Protein AF-A0A943K9A8-F1 (afdb_monomer_lite)

Sequence (154 aa):
MKRKRLVVFAAINLLLLFAAIFCMVKTCKNNERINSVSSEFRYAETDGKVTLGLTSGKAVEMRFGSNAVCVYDCYLYDNSDVAEILLFVRRYGQENGVTFARKNTELLGEFTLHKAAYKAGIRRRESENLDWDYGKDSRPLVNALSKTIGYAGL

Secondary structure (DSSP, 8-state):
--HHHHHHHHHHHHHHHHHHHHHHHHHHHHHHHHHHS-S--EEEEETTEEEEEPTTS-EEEEEE-SSEEEETTGGG--HHHHHHHHHHHHHHHHHTT----S-HHHHHHHHHHHHHHHHTTTTTTTSSSEEEESS--S-HHHHHHHHHHHHTT-

Structure (mmCIF, N/CA/C/O backbone):
data_AF-A0A943K9A8-F1
#
_entry.id   AF-A0A943K9A8-F1
#
loop_
_atom_site.group_PDB
_atom_site.id
_atom_site.type_symbol
_atom_site.label_atom_id
_atom_site.label_alt_id
_atom_site.label_comp_id
_atom_site.label_asym_id
_atom_site.label_entity_id
_atom_site.label_seq_id
_atom_site.pdbx_PDB_ins_code
_atom_site.Cartn_x
_atom_site.Cartn_y
_atom_site.Cartn_z
_atom_site.occupancy
_atom_site.B_iso_or_equiv
_atom_site.auth_seq_id
_atom_site.auth_comp_id
_atom_site.auth_asym_id
_atom_site.auth_atom_id
_atom_site.pdbx_PDB_model_num
ATOM 1 N N . MET A 1 1 ? 36.444 -14.793 -32.162 1.00 55.16 1 MET A N 1
ATOM 2 C CA . MET A 1 1 ? 35.183 -14.010 -32.071 1.00 55.16 1 MET A CA 1
ATOM 3 C C . MET A 1 1 ? 35.457 -12.554 -32.422 1.00 55.16 1 MET A C 1
ATOM 5 O O . MET A 1 1 ? 36.398 -11.986 -31.890 1.00 55.16 1 MET A O 1
ATOM 9 N N . LYS A 1 2 ? 34.691 -11.953 -33.342 1.00 60.75 2 LYS A N 1
ATOM 10 C CA . LYS A 1 2 ? 34.952 -10.592 -33.853 1.00 60.75 2 LYS A CA 1
ATOM 11 C C . LYS A 1 2 ? 34.794 -9.553 -32.726 1.00 60.75 2 LYS A C 1
ATOM 13 O O . LYS A 1 2 ? 33.746 -9.553 -32.087 1.00 60.75 2 LYS A O 1
ATOM 18 N N . ARG A 1 3 ? 35.785 -8.665 -32.521 1.00 69.88 3 ARG A N 1
ATOM 19 C CA . ARG A 1 3 ? 35.837 -7.585 -31.493 1.00 69.88 3 ARG A CA 1
ATOM 20 C C . ARG A 1 3 ? 34.487 -6.898 -31.223 1.00 69.88 3 ARG A C 1
ATOM 22 O O . ARG A 1 3 ? 34.149 -6.653 -30.075 1.00 69.88 3 ARG A O 1
ATOM 29 N N . LYS A 1 4 ? 33.682 -6.670 -32.268 1.00 70.06 4 LYS A N 1
ATOM 30 C CA . LYS A 1 4 ? 32.329 -6.092 -32.179 1.00 70.06 4 LYS A CA 1
ATOM 31 C C . LYS A 1 4 ? 31.372 -6.877 -31.267 1.00 70.06 4 LYS A C 1
ATOM 33 O O . LYS A 1 4 ? 30.649 -6.266 -30.496 1.00 70.06 4 LYS A O 1
ATOM 38 N N . ARG A 1 5 ? 31.389 -8.216 -31.302 1.00 73.94 5 ARG A N 1
ATOM 39 C CA . ARG A 1 5 ? 30.562 -9.050 -30.406 1.00 73.94 5 ARG A CA 1
ATOM 40 C C . ARG A 1 5 ? 30.997 -8.908 -28.947 1.00 73.94 5 ARG A C 1
ATOM 42 O O . ARG A 1 5 ? 30.151 -8.871 -28.070 1.00 73.94 5 ARG A O 1
ATOM 49 N N . LEU A 1 6 ? 32.300 -8.775 -28.708 1.00 77.06 6 LEU A N 1
ATOM 50 C CA . LEU A 1 6 ? 32.877 -8.611 -27.372 1.00 77.06 6 LEU A CA 1
ATOM 51 C C . LEU A 1 6 ? 32.470 -7.266 -26.746 1.00 77.06 6 LEU A C 1
ATOM 53 O O . LEU A 1 6 ? 32.073 -7.230 -25.588 1.00 77.06 6 LEU A O 1
ATOM 57 N N . VAL A 1 7 ? 32.466 -6.190 -27.5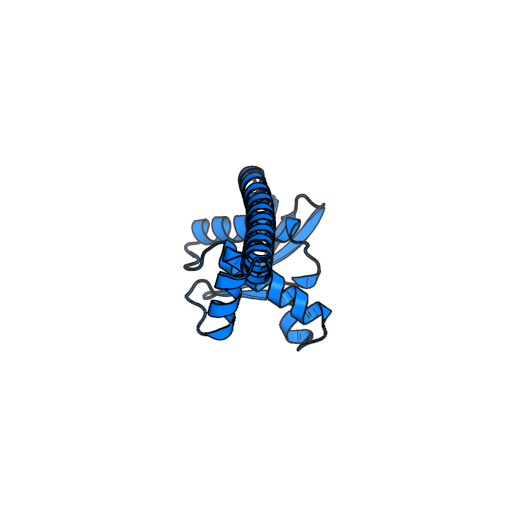41 1.00 80.06 7 VAL A N 1
ATOM 58 C CA . VAL A 1 7 ? 31.975 -4.864 -27.119 1.00 80.06 7 VAL A CA 1
ATOM 59 C C . VAL A 1 7 ? 30.477 -4.890 -26.806 1.00 80.06 7 VAL A C 1
ATOM 61 O O . VAL A 1 7 ? 30.063 -4.352 -25.786 1.00 80.06 7 VAL A O 1
ATOM 64 N N . VAL A 1 8 ? 29.664 -5.554 -27.635 1.00 82.06 8 VAL A N 1
ATOM 65 C CA . VAL A 1 8 ? 28.217 -5.693 -27.383 1.00 82.06 8 VAL A CA 1
ATOM 66 C C . VAL A 1 8 ? 27.953 -6.474 -26.093 1.00 82.06 8 VAL A C 1
ATOM 68 O O . VAL A 1 8 ? 27.156 -6.035 -25.271 1.00 82.06 8 VAL A O 1
ATOM 71 N N . PHE A 1 9 ? 28.656 -7.587 -25.866 1.00 79.75 9 PHE A N 1
ATOM 72 C CA . PHE A 1 9 ? 28.534 -8.340 -24.615 1.00 79.75 9 PHE A CA 1
ATOM 73 C C . PHE A 1 9 ? 28.981 -7.528 -23.396 1.00 79.75 9 PHE A C 1
ATOM 75 O O . PHE A 1 9 ? 28.323 -7.585 -22.360 1.00 79.75 9 PHE A O 1
ATOM 82 N N . ALA A 1 10 ? 30.062 -6.754 -23.506 1.00 84.06 10 ALA A N 1
ATOM 83 C CA . ALA A 1 10 ? 30.502 -5.873 -22.429 1.00 84.06 10 ALA A CA 1
ATOM 84 C C . ALA A 1 10 ? 29.455 -4.789 -22.123 1.00 84.06 10 ALA A C 1
ATOM 86 O O . ALA A 1 10 ? 29.129 -4.575 -20.960 1.00 84.06 10 ALA A O 1
ATOM 87 N N . ALA A 1 11 ? 28.866 -4.169 -23.151 1.00 82.75 11 ALA A N 1
ATOM 88 C CA . ALA A 1 11 ? 27.824 -3.157 -22.989 1.00 82.75 11 ALA A CA 1
ATOM 89 C C . ALA A 1 11 ? 26.548 -3.718 -22.336 1.00 82.75 11 ALA A C 1
ATOM 91 O O . ALA A 1 11 ? 25.994 -3.085 -21.441 1.00 82.75 11 ALA A O 1
ATOM 92 N N . ILE A 1 12 ? 26.112 -4.922 -22.730 1.00 87.00 12 ILE A N 1
ATOM 93 C CA . ILE A 1 12 ? 24.957 -5.598 -22.116 1.00 87.00 12 ILE A CA 1
ATOM 94 C C . ILE A 1 12 ? 25.234 -5.905 -20.641 1.00 87.00 12 ILE A C 1
ATOM 96 O O . ILE A 1 12 ? 24.398 -5.609 -19.794 1.00 87.00 12 ILE A O 1
ATOM 100 N N . ASN A 1 13 ? 26.410 -6.448 -20.310 1.00 83.88 13 ASN A N 1
ATOM 101 C CA . ASN A 1 13 ? 26.766 -6.733 -18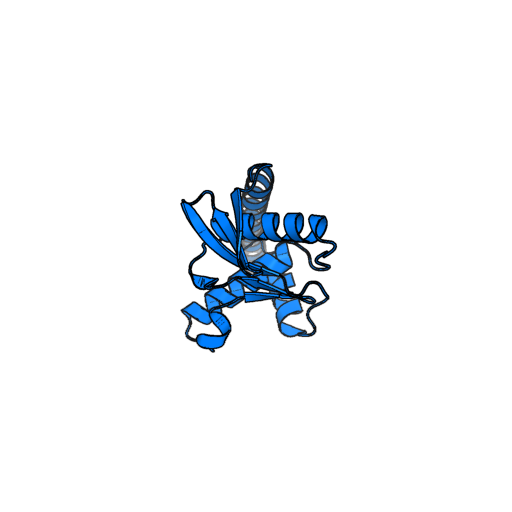.917 1.00 83.88 13 ASN A CA 1
ATOM 102 C C . ASN A 1 13 ? 26.861 -5.459 -18.071 1.00 83.88 13 ASN A C 1
ATOM 104 O O . ASN A 1 13 ? 26.433 -5.463 -16.922 1.00 83.88 13 ASN A O 1
ATOM 108 N N . LEU A 1 14 ? 27.364 -4.362 -18.640 1.00 87.00 14 LEU A N 1
ATOM 109 C CA . LEU A 1 14 ? 27.414 -3.070 -17.960 1.00 87.00 14 LEU A CA 1
ATOM 110 C C . LEU A 1 14 ? 25.999 -2.532 -17.679 1.00 87.00 14 LEU A C 1
ATOM 112 O O . LEU A 1 14 ? 25.719 -2.083 -16.572 1.00 87.00 14 LEU A O 1
ATOM 116 N N . LEU A 1 15 ? 25.089 -2.635 -18.653 1.00 84.81 15 LEU A N 1
ATOM 117 C CA . LEU A 1 15 ? 23.674 -2.284 -18.488 1.00 84.81 15 LEU A CA 1
ATOM 118 C C . LEU A 1 15 ? 22.994 -3.133 -17.408 1.00 84.81 15 LEU A C 1
ATOM 120 O O . LEU A 1 15 ? 22.292 -2.591 -16.558 1.00 84.81 15 LEU A O 1
ATOM 124 N N . LEU A 1 16 ? 23.232 -4.448 -17.412 1.00 81.38 16 LEU A N 1
ATOM 125 C CA . LEU A 1 16 ? 22.708 -5.358 -16.392 1.00 81.38 16 LEU A CA 1
ATOM 126 C C . LEU A 1 16 ? 23.270 -5.037 -15.003 1.00 81.38 16 LEU A C 1
ATOM 128 O O . LEU A 1 16 ? 22.522 -5.067 -14.030 1.00 81.38 16 LEU A O 1
ATOM 132 N N . LEU A 1 17 ? 24.552 -4.675 -14.909 1.00 80.75 17 LEU A N 1
ATOM 133 C CA . LEU A 1 17 ? 25.181 -4.258 -13.659 1.00 80.75 17 LEU A CA 1
ATOM 134 C C . LEU A 1 17 ? 24.547 -2.970 -13.117 1.00 80.75 17 LEU A C 1
ATOM 136 O O . LEU A 1 17 ? 24.190 -2.919 -11.943 1.00 80.75 17 LEU A O 1
ATOM 140 N N . PHE A 1 18 ? 24.345 -1.952 -13.959 1.00 78.00 18 PHE A N 1
ATOM 141 C CA . PHE A 1 18 ? 23.673 -0.719 -13.539 1.00 78.00 18 PHE A CA 1
ATOM 142 C C . PHE A 1 18 ? 22.221 -0.959 -13.122 1.00 78.00 18 PHE A C 1
ATOM 144 O O . PHE A 1 18 ? 21.784 -0.410 -12.111 1.00 78.00 18 PHE A O 1
ATOM 151 N N . ALA A 1 19 ? 21.491 -1.810 -13.848 1.00 70.62 19 ALA A N 1
ATOM 152 C CA . ALA A 1 19 ? 20.138 -2.204 -13.470 1.00 70.62 19 ALA A CA 1
ATOM 153 C C . ALA A 1 19 ? 20.122 -2.930 -12.114 1.00 70.62 19 ALA A C 1
ATOM 155 O O . ALA A 1 19 ? 19.312 -2.597 -11.252 1.00 70.62 19 ALA A O 1
ATOM 156 N N . ALA A 1 20 ? 21.055 -3.859 -11.882 1.00 69.12 20 ALA A N 1
ATOM 157 C CA . ALA A 1 20 ? 21.178 -4.576 -10.616 1.00 69.12 20 ALA A CA 1
ATOM 158 C C . ALA A 1 20 ? 21.511 -3.636 -9.446 1.00 69.12 20 ALA A C 1
ATOM 160 O O . ALA A 1 20 ? 20.869 -3.719 -8.401 1.00 69.12 20 ALA A O 1
ATOM 161 N N . ILE A 1 21 ? 22.452 -2.702 -9.631 1.00 74.44 21 ILE A N 1
ATOM 162 C CA . ILE A 1 21 ? 22.795 -1.685 -8.624 1.00 74.44 21 ILE A CA 1
ATOM 163 C C . ILE A 1 21 ? 21.580 -0.801 -8.326 1.00 74.44 21 ILE A C 1
ATOM 165 O O . ILE A 1 21 ? 21.274 -0.555 -7.163 1.00 74.44 21 ILE A O 1
ATOM 169 N N . PHE A 1 22 ? 20.851 -0.356 -9.350 1.00 72.81 22 PHE A N 1
ATOM 170 C CA . PHE A 1 22 ? 19.650 0.460 -9.172 1.00 72.81 22 PHE A CA 1
ATOM 171 C C . PHE A 1 22 ? 18.563 -0.275 -8.373 1.00 72.81 22 PHE A C 1
ATOM 173 O O . PHE A 1 22 ? 18.035 0.276 -7.402 1.00 72.81 22 PHE A O 1
ATOM 180 N N . CYS A 1 23 ? 18.276 -1.534 -8.721 1.00 65.69 23 CYS A N 1
ATOM 181 C CA . CYS A 1 23 ? 17.347 -2.384 -7.973 1.00 65.69 23 CYS A CA 1
ATOM 182 C C . CYS A 1 23 ? 17.815 -2.596 -6.525 1.00 65.69 23 CYS A C 1
ATOM 184 O O . CYS A 1 23 ? 17.007 -2.535 -5.597 1.00 65.69 23 CYS A O 1
ATOM 186 N N . MET A 1 24 ? 19.119 -2.799 -6.310 1.00 67.69 24 MET A N 1
ATOM 187 C CA . MET A 1 24 ? 19.698 -2.978 -4.978 1.00 67.69 24 MET A CA 1
ATOM 188 C C . MET A 1 24 ? 19.559 -1.713 -4.127 1.00 67.69 24 MET A C 1
ATOM 190 O O . MET A 1 24 ? 19.105 -1.803 -2.992 1.00 67.69 24 MET A O 1
ATOM 194 N N . VAL A 1 25 ? 19.852 -0.528 -4.676 1.00 68.06 25 VAL A N 1
ATOM 195 C CA . VAL A 1 25 ? 19.677 0.754 -3.969 1.00 68.06 25 VAL A CA 1
ATOM 196 C C . VAL A 1 25 ? 18.220 0.958 -3.561 1.00 68.06 25 VAL A C 1
ATOM 198 O O . VAL A 1 25 ? 17.954 1.341 -2.422 1.00 68.06 25 VAL A O 1
ATOM 201 N N . LYS A 1 26 ? 17.265 0.683 -4.457 1.00 68.00 26 LYS A N 1
ATOM 202 C CA . LYS A 1 26 ? 15.842 0.769 -4.108 1.00 68.00 26 LYS A CA 1
ATOM 203 C C . LYS A 1 26 ? 15.436 -0.247 -3.043 1.00 68.00 26 LYS A C 1
ATOM 205 O O . LYS A 1 26 ? 14.711 0.105 -2.117 1.00 68.00 26 LYS A O 1
ATOM 210 N N . THR A 1 27 ? 15.945 -1.473 -3.134 1.00 67.19 27 THR A N 1
ATOM 211 C CA . THR A 1 27 ? 15.694 -2.524 -2.139 1.00 67.19 27 THR A CA 1
ATOM 212 C C . THR A 1 27 ? 16.234 -2.124 -0.766 1.00 67.19 27 THR A C 1
ATOM 214 O O . THR A 1 27 ? 15.512 -2.239 0.221 1.00 67.19 27 THR A O 1
ATOM 217 N N . CYS A 1 28 ? 17.455 -1.583 -0.691 1.00 62.81 28 CYS A N 1
ATOM 218 C CA . CYS A 1 28 ? 18.035 -1.082 0.556 1.00 62.81 28 CYS A CA 1
ATOM 219 C C . CYS A 1 28 ? 17.206 0.064 1.145 1.00 62.81 28 CYS A C 1
ATOM 221 O O . CYS A 1 28 ? 16.855 0.005 2.320 1.00 62.81 28 CYS A O 1
ATOM 223 N N . LYS A 1 29 ? 16.806 1.048 0.326 1.00 66.56 29 LYS A N 1
ATOM 224 C CA . LYS A 1 29 ? 15.935 2.152 0.768 1.00 66.56 29 LYS A CA 1
ATOM 225 C C . LYS A 1 29 ? 14.580 1.662 1.281 1.00 66.56 29 LYS A C 1
ATOM 227 O O . LYS A 1 29 ? 14.085 2.181 2.277 1.00 66.56 29 LYS A O 1
ATOM 232 N N . ASN A 1 30 ? 13.986 0.661 0.631 1.00 64.12 30 ASN A N 1
ATOM 233 C CA . ASN A 1 30 ? 12.748 0.044 1.107 1.00 64.12 30 ASN A CA 1
ATOM 234 C C . ASN A 1 30 ? 12.954 -0.690 2.439 1.00 64.12 30 ASN A C 1
ATOM 236 O O . ASN A 1 30 ? 12.111 -0.563 3.323 1.00 64.12 30 ASN A O 1
ATOM 240 N N . ASN A 1 31 ? 14.065 -1.412 2.614 1.00 64.19 31 ASN A N 1
ATOM 241 C CA . ASN A 1 31 ? 14.383 -2.099 3.869 1.00 64.19 31 ASN A CA 1
ATOM 242 C C . ASN A 1 31 ? 14.628 -1.126 5.026 1.00 64.19 31 ASN A C 1
ATOM 244 O O . ASN A 1 31 ? 14.043 -1.298 6.090 1.00 64.19 31 ASN A O 1
ATOM 248 N N . GLU A 1 32 ? 15.457 -0.099 4.825 1.00 62.03 32 GLU A N 1
ATOM 249 C CA . GLU A 1 32 ? 15.694 0.950 5.827 1.00 62.03 32 GLU A CA 1
ATOM 250 C C . GLU A 1 32 ? 14.381 1.602 6.255 1.00 62.03 32 GLU A C 1
ATOM 252 O O . GLU A 1 32 ? 14.148 1.807 7.441 1.00 62.03 32 GLU A O 1
ATOM 257 N N . ARG A 1 33 ? 13.487 1.847 5.294 1.00 62.94 33 ARG A N 1
ATOM 258 C CA . ARG A 1 33 ? 12.181 2.443 5.547 1.00 62.94 33 ARG A CA 1
ATOM 259 C C . ARG A 1 33 ? 11.238 1.519 6.311 1.00 62.94 33 ARG A C 1
ATOM 261 O O . ARG A 1 33 ? 10.571 1.973 7.230 1.00 62.94 33 ARG A O 1
ATOM 268 N N . ILE A 1 34 ? 11.175 0.237 5.949 1.00 61.19 34 ILE A N 1
ATOM 269 C CA . ILE A 1 34 ? 10.384 -0.747 6.700 1.00 61.19 34 ILE A CA 1
ATOM 270 C C . ILE A 1 34 ? 10.870 -0.810 8.149 1.00 61.19 34 ILE A C 1
ATOM 272 O O . ILE A 1 34 ? 10.059 -0.823 9.068 1.00 61.19 34 ILE A O 1
ATOM 276 N N . ASN A 1 35 ? 12.188 -0.773 8.342 1.00 60.41 35 ASN A N 1
ATOM 277 C CA . ASN A 1 35 ? 12.801 -0.782 9.664 1.00 60.41 35 ASN A CA 1
ATOM 278 C C . ASN A 1 35 ? 12.645 0.554 10.415 1.00 60.41 35 ASN A C 1
ATOM 280 O O . ASN A 1 35 ? 12.805 0.573 11.632 1.00 60.41 35 ASN A O 1
ATOM 284 N N . SER A 1 36 ? 12.346 1.660 9.722 1.00 58.53 36 SER A N 1
ATOM 285 C CA . SER A 1 36 ? 12.150 2.984 10.325 1.00 58.53 36 SER A CA 1
ATOM 286 C C . SER A 1 36 ? 10.690 3.321 10.631 1.00 58.53 36 SER A C 1
ATOM 288 O O . SER A 1 36 ? 10.434 4.346 11.262 1.00 58.53 36 SER A O 1
ATOM 290 N N . VAL A 1 37 ? 9.720 2.539 10.145 1.00 60.59 37 VAL A N 1
ATOM 291 C CA . VAL A 1 37 ? 8.311 2.758 10.489 1.00 60.59 37 VAL A CA 1
ATOM 292 C C . VAL A 1 37 ? 8.123 2.417 11.968 1.00 60.59 37 VAL A C 1
ATOM 294 O O . VAL A 1 37 ? 8.330 1.285 12.396 1.00 60.59 37 VAL A O 1
ATOM 297 N N . SER A 1 38 ? 7.784 3.459 12.730 1.00 53.91 38 SER A N 1
ATOM 298 C CA . SER A 1 38 ? 7.486 3.460 14.164 1.00 53.91 38 SER A CA 1
ATOM 299 C C . SER A 1 38 ? 6.667 2.242 14.604 1.00 53.91 38 SER A C 1
ATOM 301 O O . SER A 1 38 ? 5.690 1.863 13.960 1.00 53.91 38 SER A O 1
ATOM 303 N N . SER A 1 39 ? 7.016 1.686 15.766 1.00 57.28 39 SER A N 1
ATOM 304 C CA . SER A 1 39 ? 6.259 0.638 16.457 1.00 57.28 39 SER A CA 1
ATOM 305 C C . SER A 1 39 ? 4.890 1.099 16.974 1.00 57.28 39 SER A C 1
ATOM 307 O O . SER A 1 39 ? 4.144 0.280 17.505 1.00 57.28 39 SER A O 1
ATOM 309 N N . GLU A 1 40 ? 4.529 2.372 16.824 1.00 76.44 40 GLU A N 1
ATOM 310 C CA . GLU A 1 40 ? 3.230 2.916 17.217 1.00 76.44 40 GLU A CA 1
ATOM 311 C C . GLU A 1 40 ? 2.583 3.649 16.040 1.00 76.44 40 GLU A C 1
ATOM 313 O O . GLU A 1 40 ? 3.012 4.736 15.643 1.00 76.44 40 GLU A O 1
ATOM 318 N N . PHE A 1 41 ? 1.544 3.029 15.479 1.00 88.25 41 PHE A N 1
ATOM 319 C CA . PHE A 1 41 ? 0.673 3.636 14.479 1.00 88.25 41 PHE A CA 1
ATOM 320 C C . PHE A 1 41 ? -0.421 4.440 15.179 1.00 88.25 41 PHE A C 1
ATOM 322 O O . PHE A 1 41 ? -1.045 3.954 16.122 1.00 88.25 41 PHE A O 1
ATOM 329 N N . ARG A 1 42 ? -0.691 5.656 14.698 1.00 91.12 42 ARG A N 1
ATOM 330 C CA . ARG A 1 42 ? -1.807 6.475 15.184 1.00 91.12 42 ARG A CA 1
ATOM 331 C C . ARG A 1 42 ? -3.007 6.250 14.282 1.00 91.12 42 ARG A C 1
ATOM 333 O O . ARG A 1 42 ? -3.018 6.735 13.153 1.00 91.12 42 ARG A O 1
ATOM 340 N N . TYR A 1 43 ? -4.001 5.524 14.771 1.00 94.31 43 TYR A N 1
ATOM 341 C CA . TYR A 1 43 ? -5.216 5.250 14.016 1.00 94.31 43 TYR A CA 1
ATOM 342 C C . TYR A 1 43 ? -6.462 5.384 14.888 1.00 94.31 43 TYR A C 1
ATOM 344 O O . TYR A 1 43 ? -6.383 5.359 16.116 1.00 94.31 43 TYR A O 1
ATOM 352 N N . ALA A 1 44 ? -7.604 5.550 14.232 1.00 95.38 44 ALA A N 1
ATOM 353 C CA . ALA A 1 44 ? -8.920 5.548 14.850 1.00 95.38 44 ALA A CA 1
ATOM 354 C C . ALA A 1 44 ? -9.854 4.617 14.075 1.00 95.38 44 ALA A C 1
ATOM 356 O O . ALA A 1 44 ? -9.707 4.454 12.862 1.00 95.38 44 ALA A O 1
ATOM 357 N N . GLU A 1 45 ? -10.822 4.036 14.777 1.00 94.81 45 GLU A N 1
ATOM 358 C CA . GLU A 1 45 ? -11.865 3.203 14.187 1.00 94.81 45 GLU A CA 1
ATOM 359 C C . GLU A 1 45 ? -13.226 3.867 14.355 1.00 94.81 45 GLU A C 1
ATOM 361 O O . GLU A 1 45 ? -13.635 4.186 15.472 1.00 94.81 45 GLU A O 1
ATOM 366 N N . THR A 1 46 ? -13.937 4.047 13.244 1.00 93.06 46 THR A N 1
ATOM 367 C CA . THR A 1 46 ? -15.274 4.648 13.224 1.00 93.06 46 THR A CA 1
ATOM 368 C C . THR A 1 46 ? -16.111 3.950 12.159 1.00 93.06 46 THR A C 1
ATOM 370 O O . THR A 1 46 ? -15.674 3.829 11.018 1.00 93.06 46 THR A O 1
ATOM 373 N N . ASP A 1 47 ? -17.311 3.477 12.503 1.00 90.06 47 ASP A N 1
ATOM 374 C CA . ASP A 1 47 ? -18.272 2.878 11.558 1.00 90.06 47 ASP A CA 1
ATOM 375 C C . ASP A 1 47 ? -17.687 1.766 10.655 1.00 90.06 47 ASP A C 1
ATOM 377 O O . ASP A 1 47 ? -17.958 1.680 9.450 1.00 90.06 47 ASP A O 1
ATOM 381 N N . GLY A 1 48 ? -16.831 0.912 11.231 1.00 86.06 48 GLY A N 1
ATOM 382 C CA . GLY A 1 48 ? -16.165 -0.180 10.510 1.00 86.06 48 GLY A CA 1
ATOM 383 C C . GLY A 1 48 ? -15.129 0.290 9.481 1.00 86.06 48 GLY A C 1
ATOM 384 O O . GLY A 1 48 ? -14.772 -0.458 8.567 1.00 86.06 48 GLY A O 1
ATOM 385 N N . LYS A 1 49 ? -14.678 1.541 9.589 1.00 94.31 49 LYS A N 1
ATOM 386 C CA . LYS A 1 49 ? -13.547 2.101 8.854 1.00 94.31 49 LYS A CA 1
ATOM 387 C C . LYS A 1 49 ? -12.400 2.368 9.816 1.00 94.31 49 LYS A C 1
ATOM 389 O O . LYS A 1 49 ? -12.611 2.744 10.966 1.00 94.31 49 LYS A O 1
ATOM 394 N N . VAL A 1 50 ? -11.191 2.192 9.309 1.00 96.31 50 VAL A N 1
ATOM 395 C CA . VAL A 1 50 ? -9.942 2.422 10.023 1.00 96.31 50 VAL A CA 1
ATOM 396 C C . VAL A 1 50 ? -9.237 3.590 9.356 1.00 96.31 50 VAL A C 1
ATOM 398 O O . VAL A 1 50 ? -8.886 3.510 8.179 1.00 96.31 50 VAL A O 1
ATOM 401 N N . THR A 1 51 ? -9.023 4.664 10.105 1.00 97.12 51 THR A N 1
ATOM 402 C CA . THR A 1 51 ? -8.322 5.854 9.623 1.00 97.12 51 THR A CA 1
ATOM 403 C C . THR A 1 51 ? -6.937 5.904 10.240 1.00 97.12 51 THR A C 1
ATOM 405 O O . THR A 1 51 ? -6.805 6.098 11.446 1.00 97.12 51 THR A O 1
ATOM 408 N N . LEU A 1 52 ? -5.904 5.743 9.418 1.00 96.00 52 LEU A N 1
ATOM 409 C CA . LEU A 1 52 ? -4.502 5.804 9.825 1.00 96.00 52 LEU A CA 1
ATOM 410 C C . LEU A 1 52 ? -3.926 7.190 9.523 1.00 96.00 52 LEU A C 1
ATOM 412 O O 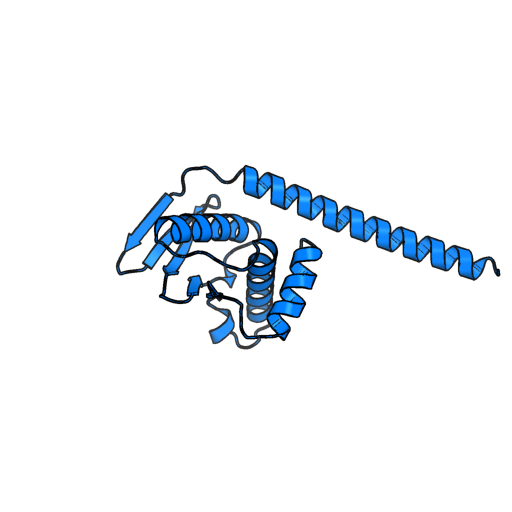. LEU A 1 52 ? -3.975 7.653 8.383 1.00 96.00 52 LEU A O 1
ATOM 416 N N . GLY A 1 53 ? -3.333 7.827 10.532 1.00 94.88 53 GLY A N 1
ATOM 417 C CA . GLY A 1 53 ? -2.492 9.008 10.360 1.00 94.88 53 GLY A CA 1
ATOM 418 C C . GLY A 1 53 ? -1.085 8.603 9.930 1.00 94.88 53 GLY A C 1
ATOM 419 O O . GLY A 1 53 ? -0.417 7.852 10.638 1.00 94.88 53 GLY A O 1
ATOM 420 N N . LEU A 1 54 ? -0.645 9.109 8.781 1.00 92.56 54 LEU A N 1
ATOM 421 C CA . LEU A 1 54 ? 0.658 8.811 8.194 1.00 92.56 54 LEU A CA 1
ATOM 422 C C . LEU A 1 54 ? 1.726 9.790 8.683 1.00 92.56 54 LEU A C 1
ATOM 424 O O . LEU A 1 54 ? 1.442 10.956 8.970 1.00 92.56 54 LEU A O 1
ATOM 428 N N . THR A 1 55 ? 2.987 9.357 8.670 1.00 89.00 55 THR A N 1
ATOM 429 C CA . THR A 1 55 ? 4.140 10.230 8.966 1.00 89.00 55 THR A CA 1
ATOM 430 C C . THR A 1 55 ? 4.242 11.450 8.046 1.00 89.00 55 THR A C 1
ATOM 432 O O . THR A 1 55 ? 4.784 12.478 8.447 1.00 89.00 55 THR A O 1
ATOM 435 N N . SER A 1 56 ? 3.682 11.378 6.834 1.00 88.44 56 SER A N 1
ATOM 436 C CA . SER A 1 56 ? 3.594 12.509 5.901 1.00 88.44 56 SER A CA 1
ATOM 437 C C . SER A 1 56 ? 2.575 13.583 6.304 1.00 88.44 56 SER A C 1
ATOM 439 O O . SER A 1 56 ? 2.467 14.599 5.621 1.00 88.44 56 SER A O 1
ATOM 441 N N . GLY A 1 57 ? 1.813 13.374 7.383 1.00 90.81 57 GLY A N 1
ATOM 442 C CA . GLY A 1 57 ? 0.728 14.255 7.823 1.00 90.81 57 GLY A CA 1
ATOM 443 C C . GLY A 1 57 ? -0.592 14.032 7.080 1.00 90.81 57 GLY A C 1
ATOM 444 O O . GLY A 1 57 ? -1.594 14.663 7.409 1.00 90.81 57 GLY A O 1
ATOM 445 N N . LYS A 1 58 ? -0.616 13.129 6.093 1.00 94.56 58 LYS A N 1
ATOM 446 C CA . LYS A 1 58 ? -1.845 12.669 5.436 1.00 94.56 58 LYS A CA 1
ATOM 447 C C . LYS A 1 58 ? -2.589 11.677 6.335 1.00 94.56 58 LYS A C 1
ATOM 449 O O . LYS A 1 58 ? -2.000 11.063 7.221 1.00 94.56 58 LYS A O 1
ATOM 454 N N . ALA A 1 59 ? -3.868 11.466 6.051 1.00 95.44 59 ALA A N 1
ATOM 455 C CA . ALA A 1 59 ? -4.639 10.364 6.610 1.00 95.44 59 ALA A CA 1
ATOM 456 C C . ALA A 1 59 ? -5.074 9.419 5.487 1.00 95.44 59 ALA A C 1
ATOM 458 O O . ALA A 1 59 ? -5.367 9.867 4.373 1.00 95.44 59 ALA A O 1
ATOM 459 N N . VAL A 1 60 ? -5.102 8.122 5.777 1.00 96.06 60 VAL A N 1
ATOM 460 C CA . VAL A 1 60 ? -5.684 7.114 4.893 1.00 96.06 60 VAL A CA 1
ATOM 461 C C . VAL A 1 60 ? -6.862 6.445 5.561 1.00 96.06 60 VAL A C 1
ATOM 463 O O . VAL A 1 60 ? -6.787 6.056 6.724 1.00 96.06 60 VAL A O 1
ATOM 466 N N . GLU A 1 61 ? -7.950 6.321 4.813 1.00 97.25 61 GLU A N 1
ATOM 467 C CA . GLU A 1 61 ? -9.122 5.577 5.236 1.00 97.25 61 GLU A CA 1
ATOM 468 C C . GLU A 1 61 ? -9.083 4.183 4.612 1.00 97.25 61 GLU A C 1
ATOM 470 O O . GLU A 1 61 ? -8.779 4.007 3.428 1.00 97.25 61 GLU A O 1
ATOM 475 N N . MET A 1 62 ? -9.392 3.179 5.422 1.00 96.62 62 MET A N 1
ATOM 476 C CA . MET A 1 62 ? -9.424 1.784 5.014 1.00 96.62 62 MET A CA 1
ATOM 477 C C . MET A 1 62 ? -10.670 1.101 5.557 1.00 96.62 62 MET A C 1
ATOM 479 O O . MET A 1 62 ? -11.210 1.479 6.595 1.00 96.62 62 MET A O 1
ATOM 483 N N . ARG A 1 63 ? -11.117 0.047 4.879 1.00 95.38 63 ARG A N 1
ATOM 484 C CA . ARG A 1 63 ? -12.151 -0.855 5.389 1.00 95.38 63 ARG A CA 1
ATOM 485 C C . ARG A 1 63 ? -11.664 -2.290 5.298 1.00 95.38 63 ARG A C 1
ATOM 487 O O . ARG A 1 63 ? -11.420 -2.792 4.204 1.00 95.38 63 ARG A O 1
ATOM 494 N N . PHE A 1 64 ? -11.567 -2.950 6.446 1.00 93.12 64 PHE A N 1
ATOM 495 C CA . PHE A 1 6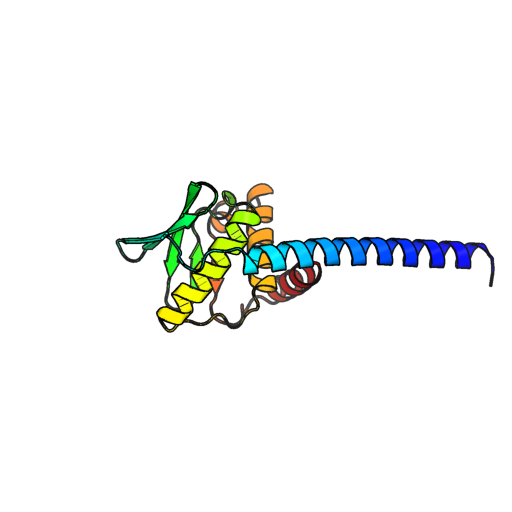4 ? -11.222 -4.364 6.533 1.00 93.12 64 PHE A CA 1
ATOM 496 C C . PHE A 1 64 ? -12.493 -5.191 6.348 1.00 93.12 64 PHE A C 1
ATOM 498 O O . PHE A 1 64 ? -13.349 -5.254 7.226 1.00 93.12 64 PHE A O 1
ATOM 505 N N . GLY A 1 65 ? -12.645 -5.775 5.161 1.00 89.62 65 GLY A N 1
ATOM 506 C CA . GLY A 1 65 ? -13.704 -6.734 4.869 1.00 89.62 65 GLY A CA 1
ATOM 507 C C . GLY A 1 65 ? -13.314 -8.147 5.297 1.00 89.62 65 GLY A C 1
ATOM 508 O O . GLY A 1 65 ? -12.251 -8.367 5.876 1.00 89.62 65 GLY A O 1
ATOM 509 N N . SER A 1 66 ? -14.155 -9.126 4.957 1.00 86.44 66 SER A N 1
ATOM 510 C CA . SER A 1 66 ? -13.898 -10.540 5.266 1.00 86.44 66 SER A CA 1
ATOM 511 C C . SER A 1 66 ? -12.771 -11.153 4.425 1.00 86.44 66 SER A C 1
ATOM 513 O O . SER A 1 66 ? -12.073 -12.043 4.897 1.00 86.44 66 SER A O 1
ATOM 515 N N . ASN A 1 67 ? -12.590 -10.682 3.184 1.00 87.12 67 ASN A N 1
ATOM 516 C CA . ASN A 1 67 ? -11.683 -11.296 2.201 1.00 87.12 67 ASN A CA 1
ATOM 517 C C . ASN A 1 67 ? -10.579 -10.354 1.697 1.00 87.12 67 ASN A C 1
ATOM 519 O O . ASN A 1 67 ? -9.596 -10.821 1.119 1.00 87.12 67 ASN A O 1
ATOM 523 N N . ALA A 1 68 ? -10.749 -9.049 1.893 1.00 90.56 68 ALA A N 1
ATOM 524 C CA . ALA A 1 68 ? -9.844 -8.019 1.415 1.00 90.56 68 ALA A CA 1
ATOM 525 C C . ALA A 1 68 ? -9.928 -6.780 2.308 1.00 90.56 68 ALA A C 1
ATOM 527 O O . ALA A 1 68 ? -10.946 -6.550 2.970 1.00 90.56 68 ALA A O 1
ATOM 528 N N . VAL A 1 69 ? -8.876 -5.967 2.275 1.00 93.69 69 VAL A N 1
ATOM 529 C CA . VAL A 1 69 ? -8.909 -4.595 2.786 1.00 93.69 69 VAL A CA 1
ATOM 530 C C . VAL A 1 69 ? -9.025 -3.630 1.613 1.00 93.69 69 VAL A C 1
ATOM 532 O O . VAL A 1 69 ? -8.229 -3.688 0.679 1.00 93.69 69 VAL A O 1
ATOM 535 N N . CYS A 1 70 ? -10.006 -2.738 1.677 1.00 94.69 70 CYS A N 1
ATOM 536 C CA . CYS A 1 70 ? -10.148 -1.634 0.736 1.00 94.69 70 CYS A CA 1
ATOM 537 C C . CYS A 1 70 ? -9.382 -0.427 1.279 1.00 94.69 70 CYS A C 1
ATOM 539 O O . CYS A 1 70 ? -9.672 0.031 2.385 1.00 94.69 70 CYS A O 1
ATOM 541 N N . VAL A 1 71 ? -8.437 0.097 0.505 1.00 95.50 71 VAL A N 1
ATOM 542 C CA . VAL A 1 71 ? -7.739 1.365 0.742 1.00 95.50 71 VAL A CA 1
ATOM 543 C C . VAL A 1 71 ? -8.376 2.422 -0.155 1.00 95.50 71 VAL A C 1
ATOM 545 O O . VAL A 1 71 ? -8.297 2.318 -1.383 1.00 95.50 71 VAL A O 1
ATOM 548 N N . TYR A 1 72 ? -9.020 3.422 0.445 1.00 94.62 72 TYR A N 1
ATOM 549 C CA . TYR A 1 72 ? -9.713 4.467 -0.309 1.00 94.62 72 TYR A CA 1
ATOM 550 C C . TYR A 1 72 ? -8.738 5.495 -0.885 1.00 94.62 72 TYR A C 1
ATOM 552 O O . TYR A 1 72 ? -7.674 5.730 -0.311 1.00 94.62 72 TYR A O 1
ATOM 560 N N . ASP A 1 73 ? -9.102 6.090 -2.025 1.00 93.62 73 ASP A N 1
ATOM 561 C CA . ASP A 1 73 ? -8.352 7.167 -2.689 1.00 93.62 73 ASP A CA 1
ATOM 562 C C . ASP A 1 73 ? -6.852 6.866 -2.848 1.00 93.62 73 ASP A C 1
ATOM 564 O O . ASP A 1 73 ? -5.974 7.717 -2.654 1.00 93.62 73 ASP A O 1
ATOM 568 N N . CYS A 1 74 ? -6.529 5.623 -3.220 1.00 90.19 74 CYS A N 1
ATOM 569 C CA . CYS A 1 74 ? -5.167 5.100 -3.165 1.00 90.19 74 CYS A CA 1
ATOM 570 C C . CYS A 1 74 ? -4.179 5.918 -4.027 1.00 90.19 74 CYS A C 1
ATOM 572 O O . CYS A 1 74 ? -2.973 5.954 -3.773 1.00 90.19 74 CYS A O 1
ATOM 574 N N . TYR A 1 75 ? -4.684 6.620 -5.046 1.00 87.94 75 TYR A N 1
ATOM 575 C CA . TYR A 1 75 ? -3.909 7.466 -5.953 1.00 87.94 75 TYR A CA 1
ATOM 576 C C . TYR A 1 75 ? -3.261 8.695 -5.284 1.00 87.94 75 TYR A C 1
ATOM 578 O O . TYR A 1 75 ? -2.301 9.238 -5.848 1.00 87.94 75 TYR A O 1
ATOM 586 N N . LEU A 1 76 ? -3.738 9.112 -4.103 1.00 92.75 76 LEU A N 1
ATOM 587 C CA . LEU A 1 76 ? -3.224 10.260 -3.337 1.00 92.75 76 LEU A CA 1
ATOM 588 C C . LEU A 1 76 ? -1.919 9.969 -2.573 1.00 92.75 76 LEU A C 1
ATOM 590 O O . LEU A 1 76 ? -1.224 10.895 -2.131 1.00 92.75 76 LEU A O 1
ATOM 594 N N . TYR A 1 77 ? -1.571 8.693 -2.415 1.00 91.31 77 TYR A N 1
ATOM 595 C CA . TYR A 1 77 ? -0.454 8.254 -1.580 1.00 91.31 77 TYR A CA 1
ATOM 596 C C . TYR A 1 77 ? 0.786 7.974 -2.416 1.00 91.31 77 TYR A C 1
ATOM 598 O O . TYR A 1 77 ? 0.730 7.329 -3.467 1.00 91.31 77 TYR A O 1
ATOM 606 N N . ASP A 1 78 ? 1.931 8.481 -1.973 1.00 86.62 78 ASP A N 1
ATOM 607 C CA . ASP A 1 78 ? 3.217 8.235 -2.625 1.00 86.62 78 ASP A CA 1
ATOM 608 C C . ASP A 1 78 ? 3.862 6.959 -2.107 1.00 86.62 78 ASP A C 1
ATOM 610 O O . ASP A 1 78 ? 3.475 6.453 -1.064 1.00 86.62 78 ASP A O 1
ATOM 614 N N . ASN A 1 79 ? 4.859 6.420 -2.816 1.00 79.88 79 ASN A N 1
ATOM 615 C CA . ASN A 1 79 ? 5.493 5.141 -2.451 1.00 79.88 79 ASN A CA 1
ATOM 616 C C . ASN A 1 79 ? 5.955 5.115 -0.986 1.00 79.88 79 ASN A C 1
ATOM 618 O O . ASN A 1 79 ? 6.010 4.066 -0.349 1.00 79.88 79 ASN A O 1
ATOM 622 N N . SER A 1 80 ? 6.263 6.299 -0.460 1.00 80.00 80 SER A N 1
ATOM 623 C CA . SER A 1 80 ? 6.568 6.532 0.932 1.00 80.00 80 SER A CA 1
ATOM 624 C C . SER A 1 80 ? 5.428 6.193 1.892 1.00 80.00 80 SER A C 1
ATOM 626 O O . SER A 1 80 ? 5.626 5.450 2.854 1.00 80.00 80 SER A O 1
ATOM 628 N N . ASP A 1 81 ? 4.256 6.740 1.601 1.00 89.94 81 ASP A N 1
ATOM 629 C CA . ASP A 1 81 ? 3.015 6.531 2.332 1.00 89.94 81 ASP A CA 1
ATOM 630 C C . ASP A 1 81 ? 2.605 5.056 2.218 1.00 89.94 81 ASP A C 1
ATOM 632 O O . ASP A 1 81 ? 2.304 4.412 3.214 1.00 89.94 81 ASP A O 1
ATOM 636 N N . VAL A 1 82 ? 2.702 4.473 1.017 1.00 88.94 82 VAL A N 1
ATOM 637 C CA . VAL A 1 82 ? 2.285 3.085 0.743 1.00 88.94 82 VAL A CA 1
ATOM 638 C C . VAL A 1 82 ? 3.017 2.063 1.606 1.00 88.94 82 VAL A C 1
ATOM 640 O O . VAL A 1 82 ? 2.398 1.113 2.080 1.00 88.94 82 VAL A O 1
ATOM 643 N N . ALA A 1 83 ? 4.320 2.241 1.832 1.00 86.25 83 ALA A N 1
ATOM 644 C CA . ALA A 1 83 ? 5.080 1.342 2.698 1.00 86.25 83 ALA A CA 1
ATOM 645 C C . ALA A 1 83 ? 4.554 1.359 4.144 1.00 86.25 83 ALA A C 1
ATOM 647 O O . ALA A 1 83 ? 4.447 0.308 4.771 1.00 86.25 83 ALA A O 1
ATOM 648 N N . GLU A 1 84 ? 4.193 2.537 4.655 1.00 89.50 84 GLU A N 1
ATOM 649 C CA . GLU A 1 84 ? 3.624 2.703 5.995 1.00 89.50 84 GLU A CA 1
ATOM 650 C C . GLU A 1 84 ? 2.213 2.101 6.081 1.00 89.50 84 GLU A C 1
ATOM 652 O O . GLU A 1 84 ? 1.940 1.315 6.988 1.00 89.50 84 GLU A O 1
ATOM 657 N N . ILE A 1 85 ? 1.364 2.373 5.081 1.00 92.81 85 ILE A N 1
ATOM 658 C CA . ILE A 1 85 ? 0.019 1.788 4.950 1.00 92.81 85 ILE A CA 1
ATOM 659 C C . ILE A 1 85 ? 0.100 0.261 4.949 1.00 92.81 85 ILE A C 1
ATOM 661 O O . ILE A 1 85 ? -0.631 -0.404 5.675 1.00 92.81 85 ILE A O 1
ATOM 665 N N . LEU A 1 86 ? 1.011 -0.311 4.160 1.00 91.31 86 LEU A N 1
ATOM 666 C CA . LEU A 1 86 ? 1.183 -1.755 4.037 1.00 91.31 86 LEU A CA 1
ATOM 667 C C . LEU A 1 86 ? 1.589 -2.412 5.363 1.00 91.31 86 LEU A C 1
ATOM 669 O O . LEU A 1 86 ? 1.078 -3.480 5.710 1.00 91.31 86 LEU A O 1
ATOM 673 N N . LEU A 1 87 ? 2.513 -1.793 6.100 1.00 89.44 87 LEU A N 1
ATOM 674 C CA . LEU A 1 87 ? 2.949 -2.303 7.401 1.00 89.44 87 LEU A CA 1
ATOM 675 C C . LEU A 1 87 ? 1.830 -2.220 8.433 1.00 89.44 87 LEU A C 1
ATOM 677 O O . LEU A 1 87 ? 1.605 -3.193 9.157 1.00 89.44 87 LEU A O 1
ATOM 681 N N . PHE A 1 88 ? 1.096 -1.107 8.449 1.00 91.75 88 PHE A N 1
ATOM 682 C CA . PHE A 1 88 ? -0.078 -0.959 9.295 1.00 91.75 88 PHE A CA 1
ATOM 683 C C . PHE A 1 88 ? -1.127 -2.025 8.981 1.00 91.75 88 PHE A C 1
ATOM 685 O O . PHE A 1 88 ? -1.537 -2.759 9.872 1.00 91.75 88 PHE A O 1
ATOM 692 N N . VAL A 1 89 ? -1.506 -2.169 7.710 1.00 92.12 89 VAL A N 1
ATOM 693 C CA . VAL A 1 89 ? -2.511 -3.132 7.249 1.00 92.12 89 VAL A CA 1
ATOM 694 C C . VAL A 1 89 ? -2.163 -4.558 7.665 1.00 92.12 89 VAL A C 1
ATOM 696 O O . VAL A 1 89 ? -3.040 -5.313 8.082 1.00 92.12 89 VAL A O 1
ATOM 699 N N . ARG A 1 90 ? -0.884 -4.942 7.591 1.00 88.75 90 ARG A N 1
ATOM 700 C CA . ARG A 1 90 ? -0.449 -6.258 8.064 1.00 88.75 90 ARG A CA 1
ATOM 701 C C . ARG A 1 90 ? -0.579 -6.423 9.557 1.00 88.75 90 ARG A C 1
ATOM 703 O O . ARG A 1 90 ? -1.091 -7.448 9.990 1.00 88.75 90 ARG A O 1
ATOM 710 N N . ARG A 1 91 ? -0.070 -5.457 10.316 1.00 88.94 91 ARG A N 1
ATOM 711 C CA . ARG A 1 91 ? -0.116 -5.510 11.771 1.00 88.94 91 ARG A CA 1
ATOM 712 C C . ARG A 1 91 ? -1.563 -5.553 12.248 1.00 88.94 91 ARG A C 1
ATOM 714 O O . ARG A 1 91 ? -1.929 -6.470 12.969 1.00 88.94 91 ARG A O 1
ATOM 721 N N . TYR A 1 92 ? -2.373 -4.613 11.772 1.00 90.56 92 TYR A N 1
ATOM 722 C CA . TYR A 1 92 ? -3.790 -4.522 12.089 1.00 90.56 92 TYR A CA 1
ATOM 723 C C . TYR A 1 92 ? -4.528 -5.802 11.697 1.00 90.56 92 TYR A C 1
ATOM 725 O O . TYR A 1 92 ? -5.275 -6.357 12.496 1.00 90.56 92 TYR A O 1
ATOM 733 N N . GLY A 1 93 ? -4.273 -6.319 10.489 1.00 87.75 93 GLY A N 1
ATOM 734 C CA . GLY A 1 93 ? -4.825 -7.594 10.046 1.00 87.75 93 GLY A CA 1
ATOM 735 C C . GLY A 1 93 ? -4.466 -8.730 11.003 1.00 87.75 93 GLY A C 1
ATOM 736 O O . GLY A 1 93 ? -5.361 -9.430 11.465 1.00 87.75 93 GLY A O 1
ATOM 737 N N . GLN A 1 94 ? -3.184 -8.884 11.349 1.00 85.88 94 GLN A N 1
ATOM 738 C CA . GLN A 1 94 ? -2.715 -9.939 12.254 1.00 85.88 94 GLN A CA 1
ATOM 739 C C . GLN A 1 94 ? -3.351 -9.840 13.644 1.00 85.88 94 GLN A C 1
ATOM 741 O O . GLN A 1 94 ? -3.788 -10.857 14.179 1.00 85.88 94 GLN A O 1
ATOM 746 N N . GLU A 1 95 ? -3.441 -8.631 14.200 1.00 87.25 95 GLU A N 1
ATOM 747 C CA . GLU A 1 95 ? -4.099 -8.357 15.485 1.00 87.25 95 GLU A CA 1
ATOM 748 C C . GLU A 1 95 ? -5.605 -8.693 15.445 1.00 87.25 95 GLU A C 1
ATOM 750 O O . GLU A 1 95 ? -6.169 -9.092 16.460 1.00 87.25 95 GLU A O 1
ATOM 755 N N . ASN A 1 96 ? -6.231 -8.631 14.264 1.00 87.12 96 ASN A N 1
ATOM 756 C CA . ASN A 1 96 ? -7.655 -8.905 14.038 1.00 87.12 96 ASN A CA 1
ATOM 757 C C . ASN A 1 96 ? -7.929 -10.252 13.332 1.00 87.12 96 ASN A C 1
ATOM 759 O O . ASN A 1 96 ? -8.996 -10.456 12.754 1.00 87.12 96 ASN A O 1
ATOM 763 N N . GLY A 1 97 ? -6.980 -11.197 13.370 1.00 83.00 97 GLY A N 1
ATOM 764 C CA . GLY A 1 97 ? -7.180 -12.572 12.884 1.00 83.00 97 GLY A CA 1
ATOM 765 C C . GLY A 1 97 ? -7.122 -12.756 11.362 1.00 83.00 97 GLY A C 1
ATOM 766 O O . GLY A 1 97 ? -7.465 -13.820 10.848 1.00 83.00 97 GLY A O 1
ATOM 767 N N . VAL A 1 98 ? -6.655 -11.749 10.629 1.00 83.50 98 VAL A N 1
ATOM 768 C CA . VAL A 1 98 ? -6.483 -11.758 9.174 1.00 83.50 98 VAL A CA 1
ATOM 769 C C . VAL A 1 98 ? -4.999 -11.803 8.819 1.00 83.50 98 VAL A C 1
ATOM 771 O O . VAL A 1 98 ? -4.178 -11.074 9.364 1.00 83.50 98 VAL A O 1
ATOM 774 N N . THR A 1 99 ? -4.607 -12.635 7.854 1.00 82.12 99 THR A N 1
ATOM 775 C CA . THR A 1 99 ? -3.218 -12.667 7.369 1.00 82.12 99 THR A CA 1
ATOM 776 C C . THR A 1 99 ? -3.164 -12.648 5.850 1.00 82.12 99 THR A C 1
ATOM 778 O O . THR A 1 99 ? -3.834 -13.428 5.181 1.00 82.12 99 THR A O 1
ATOM 781 N N . PHE A 1 100 ? -2.313 -11.781 5.301 1.00 81.50 100 PHE A N 1
ATOM 782 C CA . PHE A 1 100 ? -2.036 -11.731 3.867 1.00 81.50 100 PHE A CA 1
ATOM 783 C C . PHE A 1 100 ? -1.087 -12.856 3.457 1.00 81.50 100 PHE A C 1
ATOM 785 O O . PHE A 1 100 ? 0.060 -12.893 3.915 1.00 81.50 100 PHE A O 1
ATOM 792 N N . ALA A 1 101 ? -1.529 -13.705 2.529 1.00 82.69 101 ALA A N 1
ATOM 793 C CA . ALA A 1 101 ? -0.710 -14.771 1.949 1.00 82.69 101 ALA A CA 1
ATOM 794 C C . ALA A 1 101 ? 0.398 -14.248 1.010 1.00 82.69 101 ALA A C 1
ATOM 796 O O . ALA A 1 101 ? 1.443 -14.883 0.857 1.00 82.69 101 ALA A O 1
ATOM 797 N N . ARG A 1 102 ? 0.164 -13.101 0.361 1.00 78.44 102 ARG A N 1
ATOM 798 C CA . ARG A 1 102 ? 1.096 -12.449 -0.580 1.00 78.44 102 ARG A CA 1
ATOM 799 C C . ARG A 1 102 ? 2.255 -11.783 0.158 1.00 78.44 102 ARG A C 1
ATOM 801 O O . ARG A 1 102 ? 2.122 -11.474 1.337 1.00 78.44 102 ARG A O 1
ATOM 808 N N . LYS A 1 103 ? 3.388 -11.536 -0.504 1.00 78.50 103 LYS A N 1
ATOM 809 C CA . LYS A 1 103 ? 4.537 -10.803 0.075 1.00 78.50 103 LYS A CA 1
ATOM 810 C C . LYS A 1 103 ? 4.322 -9.287 0.030 1.00 78.50 103 LYS A C 1
ATOM 812 O O . LYS A 1 103 ? 3.571 -8.785 -0.798 1.00 78.50 103 LYS A O 1
ATOM 817 N N . ASN A 1 104 ? 5.045 -8.540 0.869 1.00 79.00 104 ASN A N 1
ATOM 818 C CA . ASN A 1 104 ? 5.017 -7.068 0.852 1.00 79.00 104 ASN A CA 1
ATOM 819 C C . ASN A 1 104 ? 5.345 -6.474 -0.518 1.00 79.00 104 ASN A C 1
ATOM 821 O O . ASN A 1 104 ? 4.696 -5.532 -0.954 1.00 79.00 104 ASN A O 1
ATOM 825 N N . THR A 1 105 ? 6.326 -7.047 -1.212 1.00 75.75 105 THR A N 1
ATOM 826 C CA . THR A 1 105 ? 6.738 -6.585 -2.540 1.00 75.75 105 THR A CA 1
ATOM 827 C C . THR A 1 105 ? 5.652 -6.785 -3.598 1.00 75.75 105 THR A C 1
ATOM 829 O O . THR A 1 105 ? 5.513 -5.947 -4.483 1.00 75.75 105 THR A O 1
ATOM 832 N N . GLU A 1 106 ? 4.857 -7.854 -3.495 1.00 76.25 106 GLU A N 1
ATOM 833 C CA . GLU A 1 106 ? 3.734 -8.116 -4.404 1.00 76.25 106 GLU A CA 1
ATOM 834 C C . GLU A 1 106 ? 2.600 -7.106 -4.170 1.00 76.25 106 GLU A C 1
ATOM 836 O O . GLU A 1 106 ? 2.109 -6.509 -5.126 1.00 76.25 106 GLU A O 1
ATOM 841 N N . LEU A 1 107 ? 2.246 -6.852 -2.904 1.00 83.81 107 LEU A N 1
ATOM 842 C CA . LEU A 1 107 ? 1.215 -5.875 -2.526 1.00 83.81 107 LEU A CA 1
ATOM 843 C C . LEU A 1 107 ? 1.617 -4.434 -2.891 1.00 83.81 107 LEU A C 1
ATOM 845 O O . LEU A 1 107 ? 0.794 -3.662 -3.383 1.00 83.81 107 LEU A O 1
ATOM 849 N N . LEU A 1 108 ? 2.897 -4.085 -2.722 1.00 84.12 108 LEU A N 1
ATOM 850 C CA . LEU A 1 108 ? 3.450 -2.792 -3.136 1.00 84.12 108 LEU A CA 1
ATOM 851 C C . LEU A 1 108 ? 3.411 -2.609 -4.664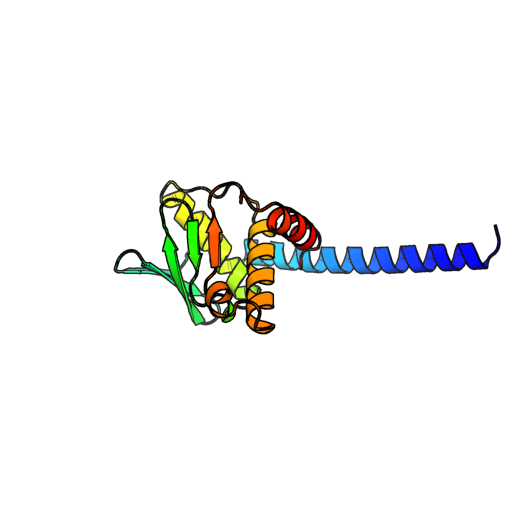 1.00 84.12 108 LEU A C 1
ATOM 853 O O . LEU A 1 108 ? 3.082 -1.529 -5.162 1.00 84.12 108 LEU A O 1
ATOM 857 N N . GLY A 1 109 ? 3.733 -3.668 -5.414 1.00 80.31 109 GLY A N 1
ATOM 858 C CA . GLY A 1 109 ? 3.662 -3.665 -6.874 1.00 80.31 109 GLY A CA 1
ATOM 859 C C . GLY A 1 109 ? 2.230 -3.490 -7.383 1.00 80.31 109 GLY A C 1
ATOM 860 O O . GLY A 1 109 ? 1.997 -2.695 -8.292 1.00 80.31 109 GLY A O 1
ATOM 861 N N . GLU A 1 110 ? 1.268 -4.172 -6.761 1.00 84.62 110 GLU A N 1
ATOM 862 C CA . GLU A 1 110 ? -0.160 -4.007 -7.052 1.00 84.62 110 GLU A CA 1
ATOM 863 C C . GLU A 1 110 ? -0.629 -2.569 -6.805 1.00 84.62 110 GLU A C 1
ATOM 865 O O . GLU A 1 110 ? -1.230 -1.964 -7.691 1.00 84.62 110 GLU A O 1
ATOM 870 N N . PHE A 1 111 ? -0.269 -1.982 -5.660 1.00 87.88 111 PHE A N 1
ATOM 871 C CA . PHE A 1 111 ? -0.606 -0.592 -5.346 1.00 87.88 111 PHE A CA 1
ATOM 872 C C . PHE A 1 111 ? -0.074 0.369 -6.416 1.00 87.88 111 PHE A C 1
ATOM 874 O O . PHE A 1 111 ? -0.782 1.251 -6.909 1.00 87.88 111 PHE A O 1
ATOM 881 N N . THR A 1 112 ? 1.188 0.181 -6.805 1.00 84.44 112 THR A N 1
ATOM 882 C CA . THR A 1 112 ? 1.854 1.023 -7.801 1.00 84.44 112 THR A CA 1
ATOM 883 C C . THR A 1 112 ? 1.177 0.908 -9.165 1.00 84.44 112 THR A C 1
ATOM 885 O O . THR A 1 112 ? 0.979 1.921 -9.841 1.00 84.44 112 THR A O 1
ATOM 888 N N . LEU A 1 113 ? 0.776 -0.305 -9.559 1.00 83.88 113 LEU A N 1
ATOM 889 C CA . LEU A 1 113 ? 0.031 -0.542 -10.793 1.00 83.88 113 LEU A CA 1
ATOM 890 C C . LEU A 1 113 ? -1.330 0.163 -10.768 1.00 83.88 113 LEU A C 1
ATOM 892 O O . LEU A 1 113 ? -1.693 0.813 -11.747 1.00 83.88 113 LEU A O 1
ATOM 896 N N . HIS A 1 114 ? -2.048 0.090 -9.647 1.00 84.50 114 HIS A N 1
ATOM 897 C CA . HIS A 1 114 ? -3.362 0.719 -9.489 1.00 84.50 114 HIS A CA 1
ATOM 898 C C . HIS A 1 114 ? -3.280 2.243 -9.589 1.00 84.50 114 HIS A C 1
ATOM 900 O O . HIS A 1 114 ? -4.003 2.870 -10.366 1.00 84.50 114 HIS A O 1
ATOM 906 N N . LYS A 1 115 ? -2.298 2.844 -8.905 1.00 85.00 115 LYS A N 1
ATOM 907 C CA . LYS A 1 115 ? -2.004 4.280 -9.009 1.00 85.00 115 LYS A CA 1
ATOM 908 C C . LYS A 1 115 ? -1.632 4.688 -10.437 1.00 85.00 115 LYS A C 1
ATOM 910 O O . LYS A 1 115 ? -2.066 5.740 -10.911 1.00 85.00 115 LYS A O 1
ATOM 915 N N . ALA A 1 116 ? -0.825 3.884 -11.131 1.00 82.62 116 ALA A N 1
ATOM 916 C CA . ALA A 1 116 ? -0.455 4.150 -12.519 1.00 82.62 116 ALA A CA 1
ATOM 917 C C . ALA A 1 116 ? -1.672 4.080 -13.457 1.00 82.62 116 ALA A C 1
ATOM 919 O O . ALA A 1 116 ? -1.838 4.969 -14.293 1.00 82.62 116 ALA A O 1
ATOM 920 N N . ALA A 1 117 ? -2.549 3.086 -13.279 1.00 81.00 117 ALA A N 1
ATOM 921 C CA . ALA A 1 117 ? -3.793 2.953 -14.037 1.00 81.00 117 ALA A CA 1
ATOM 922 C C . ALA A 1 117 ? -4.711 4.170 -13.841 1.00 81.00 117 ALA A C 1
ATOM 924 O O . ALA A 1 117 ? -5.173 4.748 -14.829 1.00 81.00 117 ALA A O 1
ATOM 925 N N . TYR A 1 118 ? -4.874 4.635 -12.594 1.00 85.50 118 TYR A N 1
ATOM 926 C CA . TYR A 1 118 ? -5.635 5.849 -12.290 1.00 85.50 118 TYR A CA 1
ATOM 927 C C . TYR A 1 118 ? -5.058 7.080 -13.003 1.00 85.50 118 TYR A C 1
ATOM 929 O O . TYR A 1 118 ? -5.787 7.815 -13.672 1.00 85.50 118 TYR A O 1
ATOM 937 N N . LYS A 1 119 ? -3.736 7.290 -12.915 1.00 84.38 119 LYS A N 1
ATOM 938 C CA . LYS A 1 119 ? -3.051 8.421 -13.569 1.00 84.38 119 LYS A CA 1
ATOM 939 C C . LYS A 1 119 ? -3.154 8.380 -15.095 1.00 84.38 119 LYS A C 1
ATOM 941 O O . LYS A 1 119 ? -3.245 9.432 -15.717 1.00 84.38 119 LYS A O 1
ATOM 946 N N . ALA A 1 120 ? -3.166 7.188 -15.686 1.00 83.94 120 ALA A N 1
ATOM 947 C CA . ALA A 1 120 ? -3.364 6.991 -17.120 1.00 83.94 120 ALA A CA 1
ATOM 948 C C . ALA A 1 120 ? -4.834 7.147 -17.561 1.00 83.94 120 ALA A C 1
ATOM 950 O O . ALA A 1 120 ? -5.125 7.072 -18.752 1.00 83.94 120 ALA A O 1
ATOM 951 N N . GLY A 1 121 ? -5.770 7.346 -16.624 1.00 83.56 121 GLY A N 1
ATOM 952 C CA . GLY A 1 121 ? -7.204 7.443 -16.908 1.00 83.56 121 GLY A CA 1
ATOM 953 C C . GLY A 1 121 ? -7.862 6.106 -17.262 1.00 83.56 121 GLY A C 1
ATOM 954 O O . GLY A 1 121 ? -9.010 6.085 -17.706 1.00 83.56 121 GLY A O 1
ATOM 955 N N . ILE A 1 122 ? -7.168 4.984 -17.060 1.00 76.06 122 ILE A N 1
ATOM 956 C CA . ILE A 1 122 ? -7.682 3.646 -17.356 1.00 76.06 122 ILE A CA 1
ATOM 957 C C . ILE A 1 122 ? -8.641 3.253 -16.234 1.00 76.06 122 ILE A C 1
ATOM 959 O O . ILE A 1 122 ? -8.231 3.187 -15.082 1.00 76.06 122 ILE A O 1
ATOM 963 N N . ARG A 1 123 ? -9.917 2.998 -16.565 1.00 75.19 123 ARG A N 1
ATOM 964 C CA . ARG A 1 123 ? -10.965 2.563 -15.612 1.00 75.19 123 ARG A CA 1
ATOM 965 C C . ARG A 1 123 ? -10.954 3.376 -14.309 1.00 75.19 123 ARG A C 1
ATOM 967 O O . ARG A 1 123 ? -11.027 2.828 -13.219 1.00 75.19 123 ARG A O 1
ATOM 974 N N . ARG A 1 124 ? -10.883 4.706 -14.429 1.00 76.88 124 ARG A N 1
ATOM 975 C CA . ARG A 1 124 ? -10.598 5.635 -13.320 1.00 76.88 124 ARG A CA 1
ATOM 976 C C . ARG A 1 124 ? -11.440 5.423 -12.053 1.00 76.88 124 ARG A C 1
ATOM 978 O O . ARG A 1 124 ? -10.887 5.512 -10.969 1.00 76.88 124 ARG A O 1
ATOM 985 N N . ARG A 1 125 ? -12.736 5.108 -12.190 1.00 77.81 125 ARG A N 1
ATOM 986 C CA . ARG A 1 125 ? -13.628 4.804 -11.049 1.00 77.81 125 ARG A CA 1
ATOM 987 C C . ARG A 1 125 ? -13.234 3.532 -10.294 1.00 77.81 125 ARG A C 1
ATOM 989 O O . ARG A 1 125 ? -13.458 3.430 -9.102 1.00 77.81 125 ARG A O 1
ATOM 996 N N . GLU A 1 126 ? -12.670 2.555 -10.990 1.00 77.06 126 GLU A N 1
ATOM 997 C CA . GLU A 1 126 ? -12.239 1.286 -10.400 1.00 77.06 126 GLU A CA 1
ATOM 998 C C . GLU A 1 126 ? -10.793 1.338 -9.897 1.00 77.06 126 GLU A C 1
ATOM 1000 O O . GLU A 1 126 ? -10.399 0.538 -9.057 1.00 77.06 126 GLU A O 1
ATOM 1005 N N . SER A 1 127 ? -9.993 2.276 -10.412 1.00 79.25 127 SER A N 1
ATOM 1006 C CA . SER A 1 127 ? -8.612 2.511 -9.973 1.00 79.25 127 SER A CA 1
ATOM 1007 C C . SER A 1 127 ? -8.490 3.537 -8.843 1.00 79.25 127 SER A C 1
ATOM 1009 O O . SER A 1 127 ? -7.381 3.870 -8.435 1.00 79.25 127 SER A O 1
ATOM 1011 N N . GLU A 1 128 ? -9.616 4.085 -8.384 1.00 86.38 128 GLU A N 1
ATOM 1012 C CA . GLU A 1 128 ? -9.686 5.085 -7.316 1.00 86.38 128 GLU A CA 1
ATOM 1013 C C . GLU A 1 128 ? -9.358 4.478 -5.950 1.00 86.38 128 GLU A C 1
ATOM 1015 O O . GLU A 1 128 ? -8.563 5.036 -5.196 1.00 86.38 128 GLU A O 1
ATOM 1020 N N . ASN A 1 129 ? -9.915 3.295 -5.688 1.00 91.31 129 ASN A N 1
ATOM 1021 C CA . ASN A 1 129 ? -9.714 2.521 -4.470 1.00 91.31 129 ASN A CA 1
ATOM 1022 C C . ASN A 1 129 ? -8.951 1.241 -4.795 1.00 91.31 129 ASN A C 1
ATOM 1024 O O . ASN A 1 129 ? -9.107 0.689 -5.885 1.00 91.31 129 ASN A O 1
ATOM 1028 N N . LEU A 1 130 ? -8.163 0.754 -3.843 1.00 91.00 130 LEU A N 1
ATOM 1029 C CA . LEU A 1 130 ? -7.398 -0.479 -3.979 1.00 91.00 130 LEU A CA 1
ATOM 1030 C C . LEU A 1 130 ? -7.917 -1.542 -3.014 1.00 91.00 130 LEU A C 1
ATOM 1032 O O . LEU A 1 130 ? -7.871 -1.340 -1.805 1.00 91.00 130 LEU A O 1
ATOM 1036 N N . ASP A 1 131 ? -8.300 -2.698 -3.547 1.00 90.94 131 ASP A N 1
ATOM 1037 C CA . ASP A 1 131 ? -8.642 -3.872 -2.748 1.00 90.94 131 ASP A CA 1
ATOM 1038 C C . ASP A 1 131 ? -7.447 -4.821 -2.654 1.00 90.94 131 ASP A C 1
ATOM 1040 O O . ASP A 1 131 ? -7.085 -5.499 -3.617 1.00 90.94 131 ASP A O 1
ATOM 1044 N N . TRP A 1 132 ? -6.835 -4.906 -1.475 1.00 90.00 132 TRP A N 1
ATOM 1045 C CA . TRP A 1 132 ? -5.841 -5.932 -1.191 1.00 90.00 132 TRP A CA 1
ATOM 1046 C C . TRP A 1 132 ? -6.512 -7.188 -0.638 1.00 90.00 132 TRP A C 1
ATOM 1048 O O . TRP A 1 132 ? -6.804 -7.285 0.554 1.00 90.00 132 TRP A O 1
ATOM 1058 N N . ASP A 1 133 ? -6.677 -8.188 -1.501 1.00 87.06 133 ASP A N 1
ATOM 1059 C CA . ASP A 1 133 ? -7.092 -9.537 -1.110 1.00 87.06 133 ASP A CA 1
ATOM 1060 C C . ASP A 1 133 ? -6.128 -10.172 -0.095 1.00 87.06 133 ASP A C 1
ATOM 1062 O O . ASP A 1 133 ? -4.901 -10.161 -0.287 1.00 87.06 133 ASP A O 1
ATOM 1066 N N . TYR A 1 134 ? -6.695 -10.788 0.948 1.00 79.88 134 TYR A N 1
ATOM 1067 C CA . TYR A 1 134 ? -5.963 -11.555 1.964 1.00 79.88 134 TYR A CA 1
ATOM 1068 C C . TYR A 1 134 ? -5.444 -12.888 1.406 1.00 79.88 134 TYR A C 1
ATOM 1070 O O . TYR A 1 134 ? -4.361 -13.358 1.771 1.00 79.88 134 TYR A O 1
ATOM 1078 N N . GLY A 1 135 ? -6.217 -13.488 0.497 1.00 72.88 135 GLY A N 1
ATOM 1079 C CA . GLY A 1 135 ? -5.891 -14.735 -0.186 1.00 72.88 135 GLY A CA 1
ATOM 1080 C C . GLY A 1 135 ? -4.930 -14.568 -1.369 1.00 72.88 135 GLY A C 1
ATOM 1081 O O . GLY A 1 135 ? -4.346 -13.513 -1.615 1.00 72.88 135 GLY A O 1
ATOM 1082 N N . LYS A 1 136 ? -4.759 -15.654 -2.130 1.00 55.25 136 LYS A N 1
ATOM 1083 C CA . LYS A 1 136 ? -4.069 -15.620 -3.425 1.00 55.25 136 LYS A CA 1
ATOM 1084 C C . LYS A 1 136 ? -4.995 -14.929 -4.426 1.00 55.25 136 LYS A C 1
ATOM 1086 O O . LYS A 1 136 ? -6.077 -15.445 -4.691 1.00 55.25 136 LYS A O 1
ATOM 1091 N N . ASP A 1 137 ? -4.569 -13.798 -4.977 1.00 48.12 137 ASP A N 1
ATOM 1092 C CA . ASP A 1 137 ? -5.320 -13.105 -6.025 1.00 48.12 137 ASP A CA 1
ATOM 1093 C C . ASP A 1 137 ? -5.553 -14.069 -7.202 1.00 48.12 137 ASP A C 1
ATOM 1095 O O . ASP A 1 137 ? -4.614 -14.704 -7.701 1.00 48.12 137 ASP A O 1
ATOM 1099 N N . SER A 1 138 ? -6.814 -14.231 -7.603 1.00 46.75 138 SER A N 1
ATOM 1100 C CA . SER A 1 138 ? -7.242 -15.185 -8.634 1.00 46.75 138 SER A CA 1
ATOM 1101 C C . SER A 1 138 ? -6.847 -14.752 -10.051 1.00 46.75 138 SER A C 1
ATOM 1103 O O . SER A 1 138 ? -6.970 -15.538 -10.991 1.00 46.75 138 SER A O 1
ATOM 1105 N N . ARG A 1 139 ? -6.340 -13.522 -10.222 1.00 50.84 139 ARG A N 1
ATOM 1106 C CA . ARG A 1 139 ? -6.020 -12.916 -11.522 1.00 50.84 139 ARG A CA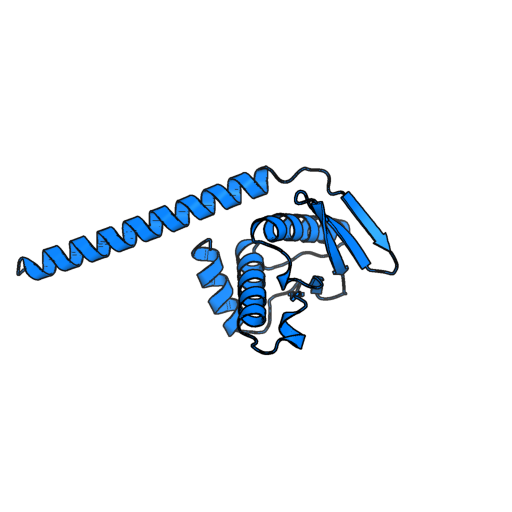 1
ATOM 1107 C C . ARG A 1 139 ? -4.558 -13.198 -11.917 1.00 50.84 139 ARG A C 1
ATOM 1109 O O . ARG A 1 139 ? -3.635 -12.612 -11.345 1.00 50.84 139 ARG A O 1
ATOM 1116 N N . PRO A 1 140 ? -4.294 -14.045 -12.935 1.00 47.97 140 PRO A N 1
ATOM 1117 C CA . PRO A 1 140 ? -2.934 -14.479 -13.286 1.00 47.97 140 PRO A CA 1
ATOM 1118 C C . PRO A 1 140 ? -2.008 -13.337 -13.728 1.00 47.97 140 PRO A C 1
ATOM 1120 O O . PRO A 1 140 ? -0.805 -13.376 -13.479 1.00 47.97 140 PRO A O 1
ATOM 1123 N N . LEU A 1 141 ? -2.573 -12.309 -14.367 1.00 50.28 141 LEU A N 1
ATOM 1124 C CA . LEU A 1 141 ? -1.839 -11.192 -14.967 1.00 50.28 141 LEU A CA 1
ATOM 1125 C C . LEU A 1 141 ? -1.312 -10.212 -13.905 1.00 50.28 141 LEU A C 1
ATOM 1127 O O . LEU A 1 141 ? -0.175 -9.754 -14.001 1.00 50.28 141 LEU A O 1
ATOM 1131 N N . VAL A 1 142 ? -2.096 -9.978 -12.845 1.00 54.25 142 VAL A N 1
ATOM 1132 C CA . VAL A 1 142 ? -1.680 -9.185 -11.678 1.00 54.25 142 VAL A CA 1
ATOM 1133 C C . VAL A 1 142 ? -0.587 -9.923 -10.913 1.00 54.25 142 VAL A C 1
ATOM 1135 O O . VAL A 1 142 ? 0.428 -9.317 -10.611 1.00 54.25 142 VAL A O 1
ATOM 1138 N N . ASN A 1 143 ? -0.714 -11.240 -10.705 1.00 53.28 143 ASN A N 1
ATOM 1139 C CA . ASN A 1 143 ? 0.337 -12.056 -10.081 1.00 53.28 143 ASN A CA 1
ATOM 1140 C C . ASN A 1 143 ? 1.648 -12.088 -10.884 1.00 53.28 143 ASN A C 1
ATOM 1142 O O . ASN A 1 143 ? 2.730 -12.132 -10.300 1.00 53.28 143 ASN A O 1
ATOM 1146 N N . ALA A 1 144 ? 1.574 -12.111 -12.217 1.00 55.78 144 ALA A N 1
ATOM 1147 C CA . ALA A 1 144 ? 2.763 -12.112 -13.064 1.00 55.78 144 ALA A CA 1
ATOM 1148 C C . ALA A 1 144 ? 3.489 -10.759 -13.011 1.00 55.78 144 ALA A C 1
ATOM 1150 O O . ALA A 1 144 ? 4.705 -10.733 -12.801 1.00 55.78 144 ALA A O 1
ATOM 1151 N N . LEU A 1 145 ? 2.744 -9.652 -13.137 1.00 56.59 145 LEU A N 1
ATOM 1152 C CA . LEU A 1 145 ? 3.275 -8.285 -13.094 1.00 56.59 145 LEU A CA 1
ATOM 1153 C C . LEU A 1 145 ? 3.726 -7.870 -11.689 1.00 56.59 145 LEU A C 1
ATOM 1155 O O . LEU A 1 145 ? 4.792 -7.281 -11.546 1.00 56.59 145 LEU A O 1
ATOM 1159 N N . SER A 1 146 ? 2.977 -8.214 -10.640 1.00 53.16 146 SER A N 1
ATOM 1160 C CA . SER A 1 146 ? 3.336 -7.894 -9.252 1.00 53.16 146 SER A CA 1
ATOM 1161 C C . SER A 1 146 ? 4.606 -8.619 -8.818 1.00 53.16 146 SER A C 1
ATOM 1163 O O . SER A 1 146 ? 5.455 -8.022 -8.160 1.00 53.16 146 SER A O 1
ATOM 1165 N N . LYS A 1 147 ? 4.807 -9.868 -9.256 1.00 56.38 147 LYS A N 1
ATOM 1166 C CA . LYS A 1 147 ? 6.067 -10.589 -9.036 1.00 56.38 147 LYS A CA 1
ATOM 1167 C C . LYS A 1 147 ? 7.232 -9.958 -9.779 1.00 56.38 147 LYS A C 1
ATOM 1169 O O . LYS A 1 147 ? 8.307 -9.859 -9.201 1.00 56.38 147 LYS A O 1
ATOM 1174 N N . THR A 1 148 ? 7.046 -9.515 -11.024 1.00 55.06 148 THR A N 1
ATOM 1175 C CA . THR A 1 148 ? 8.135 -8.872 -11.782 1.00 55.06 148 THR A CA 1
ATOM 1176 C C . THR A 1 148 ? 8.483 -7.493 -11.227 1.00 55.06 148 THR A C 1
ATOM 1178 O O . THR A 1 148 ? 9.659 -7.192 -11.046 1.00 55.06 148 THR A O 1
ATOM 1181 N N . ILE A 1 149 ? 7.483 -6.680 -10.886 1.00 57.09 149 ILE A N 1
ATOM 1182 C CA . ILE A 1 149 ? 7.669 -5.340 -10.307 1.00 57.09 149 ILE A CA 1
ATOM 1183 C C . ILE A 1 149 ? 8.220 -5.437 -8.877 1.00 57.09 149 ILE A C 1
ATOM 1185 O O . ILE A 1 149 ? 9.152 -4.716 -8.524 1.00 57.09 149 ILE A O 1
ATOM 1189 N N . GLY A 1 150 ? 7.717 -6.382 -8.078 1.00 48.62 150 GLY A N 1
ATOM 1190 C CA . GLY A 1 150 ? 8.185 -6.638 -6.718 1.00 48.62 150 GLY A CA 1
ATOM 1191 C C . GLY A 1 150 ? 9.624 -7.158 -6.656 1.00 48.62 150 GLY A C 1
ATOM 1192 O O . GLY A 1 150 ? 10.346 -6.823 -5.721 1.00 48.62 150 GLY A O 1
ATOM 1193 N N . TYR A 1 151 ? 10.072 -7.929 -7.654 1.00 48.41 151 TYR A N 1
ATOM 1194 C CA . TYR A 1 151 ? 11.474 -8.358 -7.778 1.00 48.41 151 TYR A CA 1
ATOM 1195 C C . TYR A 1 151 ? 12.389 -7.237 -8.297 1.00 48.41 151 TYR A C 1
ATOM 1197 O O . TYR A 1 151 ? 13.576 -7.213 -7.985 1.00 48.41 151 TYR A O 1
ATOM 1205 N N . ALA A 1 152 ? 11.837 -6.291 -9.065 1.00 45.78 152 ALA A N 1
ATOM 1206 C CA . ALA A 1 152 ? 12.544 -5.105 -9.549 1.00 45.78 152 ALA A CA 1
ATOM 1207 C C . ALA A 1 152 ? 12.638 -3.975 -8.503 1.00 45.78 152 ALA A C 1
ATOM 1209 O O . ALA A 1 152 ? 13.297 -2.967 -8.758 1.00 45.78 152 ALA A O 1
ATOM 1210 N N . GLY A 1 153 ? 12.004 -4.134 -7.334 1.00 37.66 153 GLY A N 1
ATOM 1211 C CA . GLY A 1 153 ? 12.084 -3.187 -6.222 1.00 37.66 153 GLY A CA 1
ATOM 1212 C C . GLY A 1 153 ? 11.660 -1.769 -6.601 1.00 37.66 153 GLY A C 1
ATOM 1213 O O . GLY A 1 153 ? 12.277 -0.821 -6.129 1.00 37.66 153 GLY A O 1
ATOM 1214 N N . LEU A 1 154 ? 10.687 -1.610 -7.505 1.00 43.91 154 LEU A N 1
ATOM 1215 C CA . LEU A 1 154 ? 10.305 -0.303 -8.047 1.00 43.91 154 LEU A CA 1
ATOM 1216 C C . LEU A 1 154 ? 9.515 0.553 -7.053 1.00 43.91 154 LEU A C 1
ATOM 1218 O O . LEU A 1 154 ? 8.583 0.025 -6.418 1.00 43.91 154 LEU A O 1
#

pLDDT: mean 78.66, std 14.44, range [37.66, 97.25]

Radius of gyration: 18.54 Å; chains: 1; bounding box: 54×30×51 Å

Foldseek 3Di:
DDVVVVVVVVVVVVVVVVLVVQLVVLVVVLVVLLVPQDPDWDWDDDPQWIWTQFPVRDIWIWHDDPFWIKTAQLLVDDLSRLSNVLSCCQVVQVVVVAAAPDDPQLSSQQSVVLNVCCVVVNVVVVSRMDIGTSDDPPDVVSVVRSVVRSSSSD